Protein AF-B5CU77-F1 (afdb_monomer)

Organism: Phocaeicola plebeius (strain DSM 17135 / JCM 12973 / CCUG 54634 / M2) (NCBI:txid484018)

pLDDT: mean 82.51, std 17.65, range [32.28, 97.38]

Radius of gyration: 18.55 Å; Cα contacts (8 Å, |Δi|>4): 114; chains: 1; bounding box: 42×34×54 Å

InterPro domains:
  IPR009057 Homedomain-like superfamily [SSF46689] (115-164)
  IPR018060 AraC-like, DNA binding HTH domain [PF12833] (83-163)
  IPR018060 AraC-like, DNA binding HTH domain [PS01124] (57-164)
  IPR018060 AraC-like, DNA binding HTH domain [SM00342] (77-162)

Solvent-accessible surface area (backbone atoms only — not comparable to full-atom values): 9545 Å² total; per-residue (Å²): 117,67,65,59,55,55,51,49,46,54,45,42,54,51,54,50,52,54,49,51,55,46,53,54,48,52,55,56,49,61,58,46,70,77,58,63,96,71,88,80,88,78,91,74,97,60,60,78,66,56,49,54,50,53,51,44,51,54,44,47,52,56,35,52,49,54,36,58,77,69,45,50,56,55,48,83,85,65,46,77,63,53,54,16,55,70,54,72,42,54,71,67,58,36,52,53,41,42,23,68,74,48,85,66,34,50,72,70,53,56,35,50,54,53,24,52,56,50,34,56,54,44,52,70,78,40,73,84,58,54,69,66,54,44,34,53,77,23,50,43,98,37,64,70,55,41,48,50,53,42,23,71,75,59,76,42,43,63,70,59,47,56,62,68,79,109

Foldseek 3Di:
DVVVLVVLLVLLVVLVVVLVVVVVVVVVVVVVVVPDDDDDDDDDDDDPVVVVLVVLVVLVVQLVVVCLVVVVLQDPVDDLVNSCVSSVHDSVSSQVSCCVVVVRDGPVLVSVVSLLSQLSVCCQVPLPDDLQVSCNSSNHPHSVSSQVVNCVVRVDGPVSSSVSND

Sequence (166 aa):
MLVIKRKNRKMAELILELDDQRNNGLSRYAMREAAGNRKVCTEEVGTSADLVVSEKEGLFLKFDQKVKEQKLYLDYQLTRDDYARLMGVDRSRFASILKLSTSGGNLSVYLNDLRLEYSVGLFRNHPDWPISKVAAESALPSLSTFYRLFKDKYGISPNSFRKTLV

Secondary structure (DSSP, 8-state):
-HHHHHHHHHHHHHHHHHHHHHHHHHHHHHHHHTS------------HHHHHHHHHHHHHHHHHHHHHHTTGGG-SS--HHHHHHHHTS-HHHHHHHHHHHTTT--HHHHHHHHHHHHHHHHHHH-TTS-HHHHHHHTT-S-HHHHHHHHHHHHSS-HHHHHHHH-

Nearest PDB structures (foldseek):
  7r3w-assembly4_D  TM=7.757E-01  e=3.080E-04  Salmonella enterica subsp. enterica serovar Typhimurium
  7r3w-assembly3_C  TM=7.840E-01  e=3.580E-04  Salmonella enterica subsp. enterica serovar Typhimurium
  3mn2-assembly2_B  TM=8.597E-01  e=1.393E-02  Rhodopseudomonas palustris CGA009
  5sux-assembly1_A  TM=8.171E-01  e=1.790E-02  Vibrio cholerae
  6p7t-assembly1_A  TM=6.416E-01  e=1.140E-02  Vibrio cholerae

Structure (mmCIF, N/CA/C/O backbone):
data_AF-B5CU77-F1
#
_entry.id   AF-B5CU77-F1
#
loop_
_atom_site.group_PDB
_atom_site.id
_atom_site.type_symbol
_atom_site.label_atom_id
_atom_site.label_alt_id
_atom_site.label_comp_id
_atom_site.label_asym_id
_atom_site.label_entity_id
_atom_site.label_seq_id
_atom_site.pdbx_PDB_ins_code
_atom_site.Cartn_x
_atom_site.Cartn_y
_atom_site.Cartn_z
_atom_site.occupancy
_atom_site.B_iso_or_equiv
_atom_site.auth_seq_id
_atom_site.auth_comp_id
_atom_site.auth_asym_id
_atom_site.auth_atom_id
_atom_site.pdbx_PDB_model_num
ATOM 1 N N . MET A 1 1 ? 25.465 7.996 -15.950 1.00 56.28 1 MET A N 1
ATOM 2 C CA . MET A 1 1 ? 24.448 6.929 -15.747 1.00 56.28 1 MET A CA 1
ATOM 3 C C . MET A 1 1 ? 24.865 5.801 -14.784 1.00 56.28 1 MET A C 1
ATOM 5 O O . MET A 1 1 ? 23.983 5.242 -14.143 1.00 56.28 1 MET A O 1
ATOM 9 N N . LEU A 1 2 ? 26.156 5.454 -14.636 1.00 59.84 2 LEU A N 1
ATOM 10 C CA . LEU A 1 2 ? 26.610 4.341 -13.770 1.00 59.84 2 LEU A CA 1
ATOM 11 C C . LEU A 1 2 ? 26.325 4.537 -12.266 1.00 59.84 2 LEU A C 1
ATOM 13 O O . LEU A 1 2 ? 25.957 3.586 -11.582 1.00 59.84 2 LEU A O 1
ATOM 17 N N . VAL A 1 3 ? 26.423 5.771 -11.762 1.00 61.22 3 VAL A N 1
ATOM 18 C CA . VAL A 1 3 ? 26.203 6.094 -10.337 1.00 61.22 3 VAL A CA 1
ATOM 19 C C . VAL A 1 3 ? 24.757 5.828 -9.903 1.00 61.22 3 VAL A C 1
ATOM 21 O O . VAL A 1 3 ? 24.530 5.217 -8.862 1.00 61.22 3 VAL A O 1
ATOM 24 N N . ILE A 1 4 ? 23.778 6.213 -10.731 1.00 65.62 4 ILE A N 1
ATOM 25 C CA . ILE A 1 4 ? 22.350 5.985 -10.457 1.00 65.62 4 ILE A CA 1
ATOM 26 C C . ILE A 1 4 ? 22.044 4.485 -10.460 1.00 65.62 4 ILE A C 1
ATOM 28 O O . ILE A 1 4 ? 21.394 4.002 -9.543 1.00 65.62 4 ILE A O 1
ATOM 32 N N . LYS A 1 5 ? 22.569 3.721 -11.429 1.00 68.25 5 LYS A N 1
ATOM 33 C CA . LYS A 1 5 ? 22.399 2.257 -11.457 1.00 68.25 5 LYS A CA 1
ATOM 34 C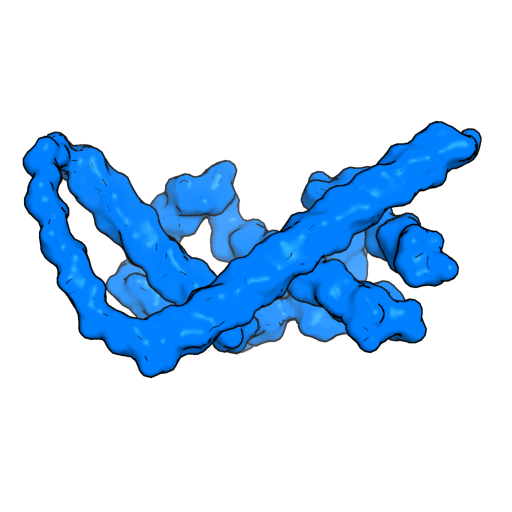 C . LYS A 1 5 ? 22.987 1.591 -10.207 1.00 68.25 5 LYS A C 1
ATOM 36 O O . LYS A 1 5 ? 22.325 0.758 -9.599 1.00 68.25 5 LYS A O 1
ATOM 41 N N . ARG A 1 6 ? 24.192 1.998 -9.786 1.00 68.75 6 ARG A N 1
ATOM 42 C CA . ARG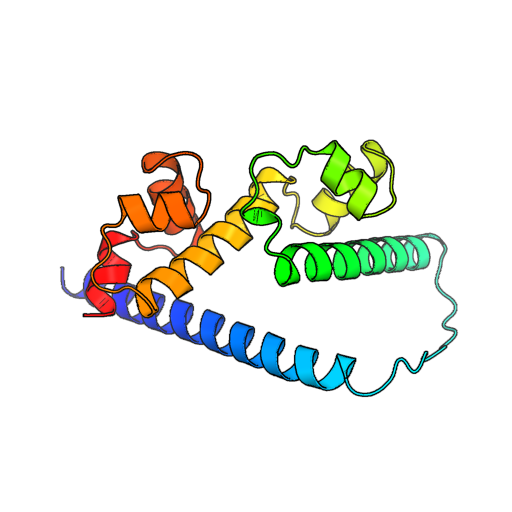 A 1 6 ? 24.849 1.478 -8.575 1.00 68.75 6 ARG A CA 1
ATOM 43 C C . ARG A 1 6 ? 24.061 1.808 -7.306 1.00 68.75 6 ARG A C 1
ATOM 45 O O . ARG A 1 6 ? 23.910 0.943 -6.450 1.00 68.75 6 ARG A O 1
ATOM 52 N N . LYS A 1 7 ? 23.541 3.036 -7.196 1.00 72.19 7 LYS A N 1
ATOM 53 C CA . LYS A 1 7 ? 22.676 3.453 -6.083 1.00 72.19 7 LYS A CA 1
ATOM 54 C C . LYS A 1 7 ? 21.367 2.663 -6.076 1.00 72.19 7 LYS A C 1
ATOM 56 O O . LYS A 1 7 ? 20.987 2.149 -5.033 1.00 72.19 7 LYS A O 1
ATOM 61 N N . ASN A 1 8 ? 20.721 2.512 -7.232 1.00 81.94 8 ASN A N 1
ATOM 62 C CA . ASN A 1 8 ? 19.467 1.772 -7.346 1.00 81.94 8 ASN A CA 1
ATOM 63 C C . ASN A 1 8 ? 19.631 0.301 -6.958 1.00 81.94 8 ASN A C 1
ATOM 65 O O . ASN A 1 8 ? 18.763 -0.230 -6.278 1.00 81.94 8 ASN A O 1
ATOM 69 N N . ARG A 1 9 ? 20.757 -0.326 -7.326 1.00 79.88 9 ARG A N 1
ATOM 70 C CA . ARG A 1 9 ? 21.066 -1.701 -6.921 1.00 79.88 9 ARG A CA 1
ATOM 71 C C . ARG A 1 9 ? 21.153 -1.839 -5.399 1.00 79.88 9 ARG A C 1
ATOM 73 O O . ARG A 1 9 ? 20.473 -2.684 -4.841 1.00 79.88 9 ARG A O 1
ATOM 80 N N . LYS A 1 10 ? 21.895 -0.949 -4.729 1.00 78.69 10 LYS A N 1
ATOM 81 C CA . LYS A 1 10 ? 21.988 -0.941 -3.258 1.00 78.69 10 LYS A CA 1
ATOM 82 C C . LYS A 1 10 ? 20.635 -0.730 -2.575 1.00 78.69 10 LYS A C 1
ATOM 84 O O . LYS A 1 10 ? 20.354 -1.365 -1.569 1.00 78.69 10 LYS A O 1
ATOM 89 N N . MET A 1 11 ? 19.805 0.169 -3.107 1.00 82.62 11 MET A N 1
ATOM 90 C CA . MET A 1 11 ? 18.463 0.388 -2.558 1.00 82.62 11 MET A CA 1
ATOM 91 C C . MET A 1 11 ? 17.589 -0.854 -2.721 1.00 82.62 11 MET A C 1
ATOM 93 O O . MET A 1 11 ? 16.893 -1.219 -1.786 1.00 82.62 11 MET A O 1
ATOM 97 N N . ALA A 1 12 ? 17.651 -1.524 -3.873 1.00 82.88 12 ALA A N 1
ATOM 98 C CA . ALA A 1 12 ? 16.928 -2.770 -4.084 1.00 82.88 12 ALA A CA 1
ATOM 99 C C . ALA A 1 12 ? 17.398 -3.882 -3.136 1.00 82.88 12 ALA A C 1
ATOM 101 O O . ALA A 1 12 ? 16.558 -4.518 -2.515 1.00 82.88 12 ALA A O 1
ATOM 102 N N . GLU A 1 13 ? 18.712 -4.058 -2.968 1.00 82.94 13 GLU A N 1
ATOM 103 C CA . GLU A 1 13 ? 19.296 -4.997 -1.996 1.00 82.94 13 GLU A CA 1
ATOM 104 C C . GLU A 1 13 ? 18.736 -4.744 -0.581 1.00 82.94 13 GLU A C 1
ATOM 106 O O . GLU A 1 13 ? 18.257 -5.672 0.063 1.00 82.94 13 GLU A O 1
ATOM 111 N N . LEU A 1 14 ? 18.692 -3.482 -0.135 1.00 81.00 14 LEU A N 1
ATOM 112 C CA . LEU A 1 14 ? 18.132 -3.118 1.172 1.00 81.00 14 LEU A CA 1
ATOM 113 C C . LEU A 1 14 ? 16.626 -3.408 1.283 1.00 81.00 14 LEU A C 1
ATOM 115 O O . LEU A 1 14 ? 16.166 -3.865 2.324 1.00 81.00 14 LEU A O 1
ATOM 119 N N . ILE A 1 15 ? 15.850 -3.147 0.229 1.00 83.75 15 ILE A N 1
ATOM 120 C CA . ILE A 1 15 ? 14.408 -3.443 0.210 1.00 83.75 15 ILE A CA 1
ATOM 121 C C . ILE A 1 15 ? 14.162 -4.945 0.377 1.00 83.75 15 ILE A C 1
ATOM 123 O O . ILE A 1 15 ? 13.262 -5.332 1.118 1.00 83.75 15 ILE A O 1
ATOM 127 N N . LEU A 1 16 ? 14.954 -5.777 -0.303 1.00 85.88 16 LEU A N 1
ATOM 128 C CA . LEU A 1 16 ? 14.832 -7.232 -0.222 1.00 85.88 16 LEU A CA 1
ATOM 129 C C . LEU A 1 16 ? 15.224 -7.757 1.156 1.00 85.88 16 LEU A C 1
ATOM 131 O O . LEU A 1 16 ? 14.487 -8.554 1.722 1.00 85.88 16 LEU A O 1
ATOM 135 N N . GLU A 1 17 ? 16.322 -7.251 1.718 1.00 85.00 17 GLU A N 1
ATOM 136 C CA . GLU A 1 17 ? 16.758 -7.599 3.072 1.00 85.00 17 GLU A CA 1
ATOM 137 C C . GLU A 1 17 ? 15.671 -7.277 4.112 1.00 85.00 17 GLU A C 1
ATOM 139 O O . GLU A 1 17 ? 15.352 -8.103 4.965 1.00 85.00 17 GLU A O 1
ATOM 144 N N . LEU A 1 18 ? 15.041 -6.101 4.012 1.00 78.38 18 LEU A N 1
ATOM 145 C CA . LEU A 1 18 ? 13.947 -5.714 4.906 1.00 78.38 18 LEU A CA 1
ATOM 146 C C . LEU A 1 18 ? 12.710 -6.615 4.751 1.00 78.38 18 LEU A C 1
ATOM 148 O O . LEU A 1 18 ? 12.059 -6.933 5.749 1.00 78.38 18 LEU A O 1
ATOM 152 N N . ASP A 1 19 ? 12.376 -7.035 3.527 1.00 81.25 19 ASP A N 1
ATOM 153 C CA . ASP A 1 19 ? 11.255 -7.955 3.299 1.00 81.25 19 ASP A CA 1
ATOM 154 C C . ASP A 1 19 ? 11.549 -9.366 3.834 1.00 81.25 19 ASP A C 1
ATOM 156 O O . ASP A 1 19 ? 10.698 -9.956 4.504 1.00 81.25 19 ASP A O 1
ATOM 160 N N . ASP A 1 20 ? 12.764 -9.881 3.630 1.00 81.19 20 ASP A N 1
ATOM 161 C CA . ASP A 1 20 ? 13.183 -11.196 4.127 1.00 81.19 20 ASP A CA 1
ATOM 162 C C . ASP A 1 20 ? 13.201 -11.226 5.671 1.00 81.19 20 ASP A C 1
ATOM 164 O O . ASP A 1 20 ? 12.661 -12.152 6.288 1.00 81.19 20 ASP A O 1
ATOM 168 N N . GLN A 1 21 ? 13.706 -10.173 6.328 1.00 79.69 21 GLN A N 1
ATOM 169 C CA . GLN A 1 21 ? 13.648 -10.031 7.792 1.00 79.69 21 GLN A CA 1
ATOM 170 C C . GLN A 1 21 ? 12.209 -10.069 8.325 1.00 79.69 21 GLN A C 1
ATOM 172 O O . GLN A 1 21 ? 11.928 -10.709 9.347 1.00 79.69 21 GLN A O 1
ATOM 177 N N . ARG A 1 22 ? 11.281 -9.414 7.624 1.00 72.94 22 ARG A N 1
ATOM 178 C CA . ARG A 1 22 ? 9.860 -9.373 7.984 1.00 72.94 22 ARG A CA 1
ATOM 179 C C . ARG A 1 22 ? 9.185 -10.730 7.798 1.00 72.94 22 ARG A C 1
ATOM 181 O O . ARG A 1 22 ? 8.495 -11.186 8.712 1.00 72.94 22 ARG A O 1
ATOM 188 N N . ASN A 1 23 ? 9.411 -11.392 6.666 1.00 72.25 23 ASN A N 1
ATOM 189 C CA . ASN A 1 23 ? 8.860 -12.720 6.383 1.00 72.25 23 ASN A CA 1
ATOM 190 C C . ASN A 1 23 ? 9.370 -13.761 7.393 1.00 72.25 23 ASN A C 1
ATOM 192 O O . ASN A 1 23 ? 8.590 -14.562 7.915 1.00 72.25 23 ASN A O 1
ATOM 196 N N . ASN A 1 24 ? 10.648 -13.683 7.774 1.00 69.94 24 ASN A N 1
ATOM 197 C CA . ASN A 1 24 ? 11.216 -14.525 8.827 1.00 69.94 24 ASN A CA 1
ATOM 198 C C . ASN A 1 24 ? 10.632 -14.202 10.213 1.00 69.94 24 ASN A C 1
ATOM 200 O O . ASN A 1 24 ? 10.422 -15.102 11.027 1.00 69.94 24 ASN A O 1
ATOM 204 N N . GLY A 1 25 ? 10.345 -12.929 10.502 1.00 61.84 25 GLY A N 1
ATOM 205 C CA . GLY A 1 25 ? 9.629 -12.508 11.709 1.00 61.84 25 GLY A CA 1
ATOM 206 C C . GLY A 1 25 ? 8.232 -13.126 11.800 1.00 61.84 25 GLY A C 1
ATOM 207 O O . GLY A 1 25 ? 7.919 -13.762 12.805 1.00 61.84 25 GLY A O 1
ATOM 208 N N . LEU A 1 26 ? 7.436 -13.015 10.734 1.00 57.38 26 LEU A N 1
ATOM 209 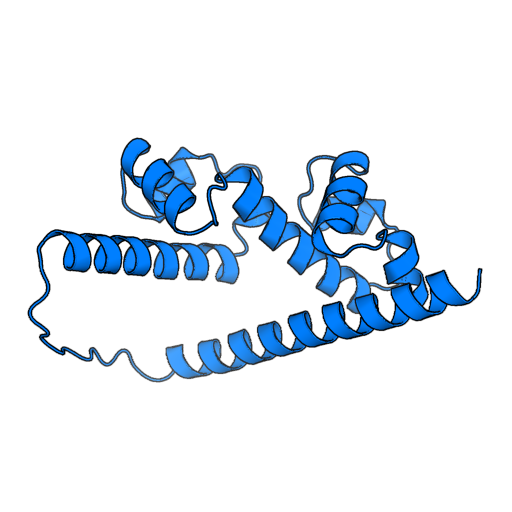C CA . LEU A 1 26 ? 6.092 -13.598 10.645 1.00 57.38 26 LEU A CA 1
ATOM 210 C C . LEU A 1 26 ? 6.108 -15.124 10.850 1.00 57.38 26 LEU A C 1
ATOM 212 O O . LEU A 1 26 ? 5.283 -15.644 11.597 1.00 57.38 26 LEU A O 1
ATOM 216 N N . SER A 1 27 ? 7.085 -15.834 10.272 1.00 56.22 27 SER A N 1
ATOM 217 C CA . SER A 1 27 ? 7.249 -17.290 10.444 1.00 56.22 27 SER A CA 1
ATOM 218 C C . SER A 1 27 ? 7.533 -17.693 11.903 1.00 56.22 27 SER A C 1
ATOM 220 O O . SER A 1 27 ? 6.929 -18.627 12.434 1.00 56.22 27 SER A O 1
ATOM 222 N N . ARG A 1 28 ? 8.388 -16.938 12.610 1.00 43.09 28 ARG A N 1
ATOM 223 C CA . ARG A 1 28 ? 8.673 -17.174 14.040 1.00 43.09 28 ARG A CA 1
ATOM 224 C C . ARG A 1 28 ? 7.479 -16.866 14.948 1.00 43.09 28 ARG A C 1
ATOM 226 O O . ARG A 1 28 ? 7.314 -17.531 15.968 1.00 43.09 28 ARG A O 1
ATOM 233 N N . TYR A 1 29 ? 6.656 -15.881 14.592 1.00 47.50 29 TYR A N 1
ATOM 234 C CA . TYR A 1 29 ? 5.428 -15.560 15.325 1.00 47.50 29 TYR A CA 1
ATOM 235 C C . TYR A 1 29 ? 4.332 -16.613 15.116 1.00 47.50 29 TYR A C 1
ATOM 237 O O . TYR A 1 29 ? 3.746 -17.059 16.101 1.00 47.50 29 TYR A O 1
ATOM 245 N N . ALA A 1 30 ? 4.128 -17.091 13.883 1.00 45.03 30 ALA A N 1
ATOM 246 C CA . ALA A 1 30 ? 3.179 -18.169 13.583 1.00 45.03 30 ALA A CA 1
ATOM 247 C C . ALA A 1 30 ? 3.470 -19.453 14.392 1.00 45.03 30 ALA A C 1
ATOM 249 O O . ALA A 1 30 ? 2.550 -20.123 14.855 1.00 45.03 30 ALA A O 1
ATOM 250 N N . MET A 1 31 ? 4.750 -19.758 14.637 1.00 44.28 31 MET A N 1
ATOM 251 C CA . MET A 1 31 ? 5.172 -20.879 15.490 1.00 44.28 31 MET A CA 1
ATOM 252 C C . MET A 1 31 ? 4.928 -20.639 16.993 1.00 44.28 31 MET A C 1
ATOM 254 O O . MET A 1 31 ? 4.720 -21.594 17.738 1.00 44.28 31 MET A O 1
ATOM 258 N N . ARG A 1 32 ? 4.947 -19.382 17.463 1.00 46.75 32 ARG A N 1
ATOM 259 C CA . ARG A 1 32 ? 4.759 -19.036 18.885 1.00 46.75 32 ARG A CA 1
ATOM 260 C C . ARG A 1 32 ? 3.286 -19.026 19.303 1.00 46.75 32 ARG A C 1
ATOM 262 O O . ARG A 1 32 ? 2.990 -19.400 20.431 1.00 46.75 32 ARG A O 1
ATOM 269 N N . GLU A 1 33 ? 2.377 -18.677 18.396 1.00 44.91 33 GLU A N 1
ATOM 270 C CA . GLU A 1 33 ? 0.919 -18.763 18.601 1.00 44.91 33 GLU A CA 1
ATOM 271 C C . GLU A 1 33 ? 0.435 -20.214 18.783 1.00 44.91 33 GLU A C 1
ATOM 273 O O . GLU A 1 33 ? -0.440 -20.480 19.606 1.00 44.91 33 GLU A O 1
ATOM 278 N N . ALA A 1 34 ? 1.064 -21.184 18.105 1.00 47.41 34 ALA A N 1
ATOM 279 C CA . ALA A 1 34 ? 0.790 -22.608 18.329 1.00 47.41 34 ALA A CA 1
ATOM 280 C C . ALA A 1 34 ? 1.220 -23.089 19.733 1.00 47.41 34 ALA A C 1
ATOM 282 O O . ALA A 1 34 ? 0.732 -24.106 20.226 1.00 47.41 34 ALA A O 1
ATOM 283 N N . ALA A 1 35 ? 2.112 -22.348 20.395 1.00 43.03 35 ALA A N 1
ATOM 284 C CA . ALA A 1 35 ? 2.708 -22.684 21.679 1.00 43.03 35 ALA A CA 1
ATOM 285 C C . ALA A 1 35 ? 2.267 -21.714 22.789 1.00 43.03 35 ALA A C 1
ATOM 287 O O . ALA A 1 35 ? 3.085 -21.068 23.432 1.00 43.03 35 ALA A O 1
ATOM 288 N N . GLY A 1 36 ? 0.964 -21.661 23.063 1.00 39.78 36 GLY A N 1
ATOM 289 C CA . GLY A 1 36 ? 0.463 -21.329 24.397 1.00 39.78 36 GLY A CA 1
ATOM 290 C C . GLY A 1 36 ? 0.533 -19.855 24.809 1.00 39.78 36 GLY A C 1
ATOM 291 O O . GLY A 1 36 ? 1.554 -19.333 25.254 1.00 39.78 36 GLY A O 1
ATOM 292 N N . ASN A 1 37 ? -0.647 -19.242 24.822 1.00 50.06 37 ASN A N 1
ATOM 293 C CA . ASN A 1 37 ? -0.979 -18.046 25.583 1.00 50.06 37 ASN A CA 1
ATOM 294 C C . ASN A 1 37 ? -0.521 -18.185 27.051 1.00 50.06 37 ASN A C 1
ATOM 296 O O . ASN A 1 37 ? -1.175 -18.848 27.859 1.00 50.06 37 ASN A O 1
ATOM 300 N N . ARG A 1 38 ? 0.600 -17.558 27.420 1.00 39.62 38 ARG A N 1
ATOM 301 C CA . ARG A 1 38 ? 1.009 -17.401 28.820 1.00 39.62 38 ARG A CA 1
ATOM 302 C C . ARG A 1 38 ? 1.196 -15.914 29.103 1.00 39.62 38 ARG A C 1
ATOM 304 O O . ARG A 1 38 ? 2.198 -15.318 28.719 1.00 39.62 38 ARG A O 1
ATOM 311 N N . LYS A 1 39 ? 0.178 -15.329 29.748 1.00 47.41 39 LYS A N 1
ATOM 312 C CA . LYS A 1 39 ? 0.210 -13.990 30.352 1.00 47.41 39 LYS A CA 1
ATOM 313 C C . LYS A 1 39 ? 1.495 -13.833 31.165 1.00 47.41 39 LYS A C 1
ATOM 315 O O . LYS A 1 39 ? 1.757 -14.650 32.044 1.00 47.41 39 LYS A O 1
ATOM 320 N N . VAL A 1 40 ? 2.233 -12.760 30.913 1.00 32.38 40 VAL A N 1
ATOM 321 C CA . VAL A 1 40 ? 3.187 -12.214 31.878 1.00 32.38 40 VAL A CA 1
ATOM 322 C C . VAL A 1 40 ? 2.544 -10.954 32.439 1.00 32.38 40 VAL A C 1
ATOM 324 O O . VAL A 1 40 ? 2.280 -10.005 31.705 1.00 32.38 40 VAL A O 1
ATOM 327 N N . CYS A 1 41 ? 2.215 -11.010 33.727 1.00 41.28 41 CYS A N 1
ATOM 328 C CA . CYS A 1 41 ? 1.966 -9.834 34.542 1.00 41.28 41 CYS A CA 1
ATOM 329 C C . CYS A 1 41 ? 3.328 -9.297 34.976 1.00 41.28 41 CYS A C 1
ATOM 331 O O . CYS A 1 41 ? 4.109 -10.064 35.540 1.00 41.28 41 CYS A O 1
ATOM 333 N N . THR A 1 42 ? 3.567 -8.004 34.794 1.00 32.28 42 THR A N 1
ATOM 334 C CA . THR A 1 42 ? 4.521 -7.297 35.646 1.00 32.28 42 THR A CA 1
ATOM 335 C C . THR A 1 42 ? 3.996 -5.896 35.897 1.00 32.28 42 THR A C 1
ATOM 337 O O . THR A 1 42 ? 3.671 -5.157 34.968 1.00 32.28 42 THR A O 1
ATOM 340 N N . GLU A 1 43 ? 3.829 -5.611 37.180 1.00 42.41 43 GLU A N 1
ATOM 341 C CA . GLU A 1 43 ? 3.506 -4.313 37.742 1.00 42.41 43 GLU A CA 1
ATOM 342 C C . GLU A 1 43 ? 4.725 -3.402 37.600 1.00 42.41 43 GLU A C 1
ATOM 344 O O . GLU A 1 43 ? 5.811 -3.776 38.026 1.00 42.41 43 GLU A O 1
ATOM 349 N N . GLU A 1 44 ? 4.544 -2.210 37.038 1.00 39.81 44 GLU A N 1
ATOM 350 C CA . GLU A 1 44 ? 5.504 -1.111 37.143 1.00 39.81 44 GLU A CA 1
ATOM 351 C C . GLU A 1 44 ? 4.687 0.184 37.272 1.00 39.81 44 GLU A C 1
ATOM 353 O O . GLU A 1 44 ? 3.848 0.512 36.427 1.00 39.81 44 GLU A O 1
ATOM 358 N N . VAL A 1 45 ? 4.877 0.885 38.388 1.00 50.06 45 VAL A N 1
ATOM 359 C CA . VAL A 1 45 ? 4.173 2.117 38.760 1.00 50.06 45 VAL A CA 1
ATOM 360 C C . VAL A 1 45 ? 4.619 3.250 37.829 1.00 50.06 45 VAL A C 1
ATOM 362 O O . VAL A 1 45 ? 5.727 3.762 37.957 1.00 50.06 45 VAL A O 1
ATOM 365 N N . GLY A 1 46 ? 3.754 3.640 36.888 1.00 43.75 46 GLY A N 1
ATOM 366 C CA . GLY A 1 46 ? 3.967 4.757 35.961 1.00 43.75 46 GLY A CA 1
ATOM 367 C C . GLY A 1 46 ? 2.979 5.903 36.193 1.00 43.75 46 GLY A C 1
ATOM 368 O O . GLY A 1 46 ? 1.825 5.682 36.559 1.00 43.75 46 GLY A O 1
ATOM 369 N N . THR A 1 47 ? 3.422 7.142 35.968 1.00 55.47 47 THR A N 1
ATOM 370 C CA . THR A 1 47 ? 2.572 8.349 35.967 1.00 55.47 47 THR A CA 1
ATOM 371 C C . THR A 1 47 ? 1.380 8.170 35.012 1.00 55.47 47 THR A C 1
ATOM 373 O O . THR A 1 47 ? 1.495 7.491 33.993 1.00 55.47 47 THR A O 1
ATOM 376 N N . SER A 1 48 ? 0.232 8.803 35.291 1.00 59.84 48 SER A N 1
ATOM 377 C CA . SER A 1 48 ? -1.011 8.637 34.506 1.00 59.84 48 SER A CA 1
ATOM 378 C C . SER A 1 48 ? -0.861 8.894 32.998 1.00 59.84 48 SER A C 1
ATOM 380 O O . SER A 1 48 ? -1.628 8.348 32.213 1.00 59.84 48 SER A O 1
ATOM 382 N N . ALA A 1 49 ? 0.127 9.686 32.571 1.00 58.69 49 ALA A N 1
ATOM 383 C CA . ALA A 1 49 ? 0.443 9.900 31.160 1.00 58.69 49 ALA A CA 1
ATOM 384 C C . ALA A 1 49 ? 1.191 8.713 30.519 1.00 58.69 49 ALA A C 1
ATOM 386 O O . ALA A 1 49 ? 0.852 8.331 29.399 1.00 58.69 49 ALA A O 1
ATOM 387 N N . ASP A 1 50 ? 2.141 8.095 31.227 1.00 60.19 50 ASP A N 1
ATOM 388 C CA . ASP A 1 50 ? 2.947 6.972 30.719 1.00 60.19 50 ASP A CA 1
ATOM 389 C C . ASP A 1 50 ? 2.117 5.692 30.583 1.00 60.19 50 ASP A C 1
ATOM 391 O O . ASP A 1 50 ? 2.213 4.982 29.581 1.00 60.19 50 ASP A O 1
ATOM 395 N N . LEU A 1 51 ? 1.218 5.439 31.541 1.00 63.75 51 LEU A N 1
ATOM 396 C CA . LEU A 1 51 ? 0.277 4.316 31.467 1.00 63.75 51 LEU A CA 1
ATOM 397 C C . LEU A 1 51 ? -0.649 4.439 30.246 1.00 63.75 51 LEU A C 1
ATOM 399 O O . LEU A 1 51 ? -0.875 3.468 29.526 1.00 63.75 51 LEU A O 1
ATOM 403 N N . VAL A 1 52 ? -1.135 5.650 29.957 1.00 63.69 52 VAL A N 1
ATOM 404 C CA . VAL A 1 52 ? -2.048 5.904 28.830 1.00 63.69 52 VAL A CA 1
ATOM 405 C C . VAL A 1 52 ? -1.335 5.808 27.476 1.00 63.69 52 VAL A C 1
ATOM 407 O O . VAL A 1 52 ? -1.963 5.429 26.483 1.00 63.69 52 VAL A O 1
ATOM 410 N N . VAL A 1 53 ? -0.042 6.142 27.400 1.00 69.12 53 VAL A N 1
ATOM 411 C CA . VAL A 1 53 ? 0.771 5.922 26.190 1.00 69.12 53 VAL A CA 1
ATOM 412 C C . VAL A 1 53 ? 0.965 4.423 25.954 1.00 69.12 53 VAL A C 1
ATOM 414 O O . VAL A 1 53 ? 0.639 3.944 24.867 1.00 69.12 53 VAL A O 1
ATOM 417 N N . SER A 1 54 ? 1.353 3.679 26.993 1.00 79.12 54 SER A N 1
ATOM 418 C CA . SER A 1 54 ? 1.534 2.221 26.945 1.00 79.12 54 SER A CA 1
ATOM 419 C C . SER A 1 54 ? 0.263 1.477 26.500 1.00 79.12 54 SER A C 1
ATOM 421 O O . SER A 1 54 ? 0.306 0.590 25.643 1.00 79.12 54 SER A O 1
ATOM 423 N N . GLU A 1 55 ? -0.916 1.896 26.974 1.00 87.19 55 GLU A N 1
ATOM 424 C CA . GLU A 1 55 ? -2.193 1.321 26.529 1.00 87.19 55 GLU A CA 1
ATOM 425 C C . GLU A 1 55 ? -2.480 1.553 25.038 1.00 87.19 55 GLU A C 1
ATOM 427 O O . GLU A 1 55 ? -2.940 0.647 24.336 1.00 87.19 55 GLU A O 1
ATOM 432 N N . LYS A 1 56 ? -2.244 2.774 24.539 1.00 86.25 56 LYS A N 1
ATOM 433 C CA . LYS A 1 56 ? -2.481 3.123 23.128 1.00 86.25 56 LYS A CA 1
ATOM 434 C C . LYS A 1 56 ? -1.546 2.350 22.205 1.00 86.25 56 LYS A C 1
ATOM 436 O O . LYS A 1 56 ? -1.992 1.869 21.164 1.00 86.25 56 LYS A O 1
ATOM 441 N N . GLU A 1 57 ? -0.287 2.199 22.603 1.00 86.62 57 GLU A N 1
ATOM 442 C CA . GLU A 1 57 ? 0.699 1.387 21.891 1.00 86.62 57 GLU A CA 1
ATOM 443 C C . GLU A 1 57 ? 0.288 -0.088 21.859 1.00 86.62 57 GLU A C 1
ATOM 445 O O . GLU A 1 57 ? 0.282 -0.702 20.791 1.00 86.62 57 GLU A O 1
ATOM 450 N N . GLY A 1 58 ? -0.161 -0.640 22.992 1.00 89.31 58 GLY A N 1
ATOM 451 C CA . GLY A 1 58 ? -0.655 -2.015 23.068 1.00 89.31 58 GLY A CA 1
ATOM 452 C C . GLY A 1 58 ? -1.894 -2.273 22.200 1.00 89.31 58 GLY A C 1
ATOM 453 O O . GLY A 1 58 ? -2.010 -3.336 21.582 1.00 89.31 58 GLY A O 1
ATOM 454 N N . LEU A 1 59 ? -2.814 -1.305 22.112 1.00 92.44 59 LEU A N 1
ATOM 455 C CA . LEU A 1 59 ? -3.971 -1.374 21.210 1.00 92.44 59 LEU A CA 1
ATOM 456 C C . LEU A 1 59 ? -3.546 -1.347 19.741 1.00 92.44 59 LEU A C 1
ATOM 458 O O . LEU A 1 59 ? -4.026 -2.165 18.953 1.00 92.44 59 LEU A O 1
ATOM 462 N N . PHE A 1 60 ? -2.640 -0.437 19.374 1.00 93.06 60 PHE A N 1
ATOM 463 C CA . PHE A 1 60 ? -2.143 -0.352 18.006 1.00 93.06 60 PHE A CA 1
ATOM 464 C C . PHE A 1 60 ? -1.400 -1.621 17.594 1.00 93.06 60 PHE A C 1
ATOM 466 O O . PHE A 1 60 ? -1.629 -2.106 16.494 1.00 93.06 60 PHE A O 1
ATOM 473 N N . LEU A 1 61 ? -0.575 -2.198 18.471 1.00 91.31 61 LEU A N 1
ATOM 474 C CA . LEU A 1 61 ? 0.187 -3.408 18.164 1.00 91.31 61 LEU A CA 1
ATOM 475 C C . LEU A 1 61 ? -0.731 -4.592 17.822 1.00 91.31 61 LEU A C 1
ATOM 477 O O . LEU A 1 61 ? -0.538 -5.253 16.804 1.00 91.31 61 LEU A O 1
ATOM 481 N N . LYS A 1 62 ? -1.778 -4.820 18.627 1.00 91.88 62 LYS A N 1
ATOM 482 C CA . LYS A 1 62 ? -2.778 -5.872 18.366 1.00 91.88 62 LYS A CA 1
ATOM 483 C C . LYS A 1 62 ? -3.564 -5.610 17.082 1.00 91.88 62 LYS A C 1
ATOM 485 O O . LYS A 1 62 ? -3.839 -6.534 16.318 1.00 91.88 62 LYS A O 1
ATOM 490 N N . PHE A 1 63 ? -3.937 -4.353 16.850 1.00 94.44 63 PHE A N 1
ATOM 491 C CA . PHE A 1 63 ? -4.607 -3.936 15.622 1.00 94.44 63 PHE A CA 1
ATOM 492 C C . PHE A 1 63 ? -3.728 -4.184 14.389 1.00 94.44 63 PHE A C 1
ATOM 494 O O . PHE A 1 63 ? -4.183 -4.809 13.433 1.00 94.44 63 PHE A O 1
ATOM 501 N N . ASP A 1 64 ? -2.472 -3.738 14.428 1.00 93.75 64 ASP A N 1
ATOM 502 C CA . ASP A 1 64 ? -1.509 -3.859 13.337 1.00 93.75 64 ASP A CA 1
ATOM 503 C C . ASP A 1 64 ? -1.238 -5.322 12.991 1.00 93.75 64 ASP A C 1
ATOM 505 O O . ASP A 1 64 ? -1.279 -5.702 11.819 1.00 93.75 64 ASP A O 1
ATOM 509 N N . GLN A 1 65 ? -1.063 -6.160 14.015 1.00 90.81 65 GLN A N 1
ATOM 510 C CA . GLN A 1 65 ? -0.934 -7.603 13.852 1.00 90.81 65 GLN A CA 1
ATOM 511 C C . GLN A 1 65 ? -2.137 -8.185 13.097 1.00 90.81 65 GLN A C 1
ATOM 513 O O . GLN A 1 65 ? -1.965 -8.820 12.056 1.00 90.81 65 GLN A O 1
ATOM 518 N N . LYS A 1 66 ? -3.360 -7.899 13.557 1.00 93.38 66 LYS A N 1
ATOM 519 C CA . LYS A 1 66 ? -4.584 -8.426 12.940 1.00 93.38 66 LYS A CA 1
ATOM 520 C C . LYS A 1 66 ? -4.758 -7.961 11.491 1.00 93.38 66 LYS A C 1
ATOM 522 O O . LYS A 1 66 ? -5.128 -8.757 10.629 1.00 93.38 66 LYS A O 1
ATOM 527 N N . VAL A 1 67 ? -4.470 -6.687 11.208 1.00 94.31 67 VAL A N 1
ATOM 528 C CA . VAL A 1 67 ? -4.522 -6.129 9.846 1.00 94.31 67 VAL A CA 1
ATOM 529 C C . VAL A 1 67 ? -3.521 -6.824 8.924 1.00 94.31 67 VAL A C 1
ATOM 531 O O . VAL A 1 67 ? -3.858 -7.115 7.773 1.00 94.31 67 VAL A O 1
ATOM 534 N N . LYS A 1 68 ? -2.309 -7.108 9.411 1.00 92.56 68 LYS A N 1
ATOM 535 C CA . LYS A 1 68 ? -1.254 -7.766 8.632 1.00 92.56 68 LYS A CA 1
ATOM 536 C C . LYS A 1 68 ? -1.556 -9.236 8.359 1.00 92.56 68 LYS A C 1
ATOM 538 O O . LYS A 1 68 ? -1.469 -9.651 7.205 1.00 92.56 68 LYS A O 1
ATOM 543 N N . GLU A 1 69 ? -1.933 -9.999 9.382 1.00 88.94 69 GLU A N 1
ATOM 544 C CA . GLU A 1 69 ? -2.198 -11.442 9.283 1.00 88.94 69 GLU A CA 1
ATOM 545 C C . GLU A 1 69 ? -3.345 -11.750 8.323 1.00 88.94 69 GLU A C 1
ATOM 547 O O . GLU A 1 69 ? -3.219 -12.588 7.433 1.00 88.94 69 GLU A O 1
ATOM 552 N N . GLN A 1 70 ? -4.448 -11.015 8.459 1.00 91.69 70 GLN A N 1
ATOM 553 C CA . GLN A 1 70 ? -5.631 -11.201 7.621 1.00 91.69 70 GLN A CA 1
ATOM 554 C C . GLN A 1 70 ? -5.541 -10.421 6.301 1.00 91.69 70 GLN A C 1
ATOM 556 O O . GLN A 1 70 ? -6.489 -10.412 5.522 1.00 91.69 70 GLN A O 1
ATOM 561 N N . LYS A 1 71 ? -4.410 -9.745 6.050 1.00 94.69 71 LYS A N 1
ATOM 562 C CA . LYS A 1 71 ? -4.175 -8.868 4.895 1.00 94.69 71 LYS A CA 1
ATOM 563 C C . LYS A 1 71 ? -5.320 -7.881 4.640 1.00 94.69 71 LYS A C 1
ATOM 565 O O . LYS A 1 71 ? -5.633 -7.565 3.495 1.00 94.69 71 LYS A O 1
ATOM 570 N N . LEU A 1 72 ? -5.912 -7.336 5.704 1.00 96.12 72 LEU A N 1
ATOM 571 C CA . LEU A 1 72 ? -7.068 -6.431 5.618 1.00 96.12 72 LEU A CA 1
ATOM 572 C C . LEU A 1 72 ? -6.743 -5.127 4.887 1.00 96.12 72 LEU A C 1
ATOM 574 O O . LEU A 1 72 ? -7.642 -4.410 4.473 1.00 96.12 72 LEU A O 1
ATOM 578 N N . TYR A 1 73 ? -5.462 -4.803 4.714 1.00 95.88 73 TYR A N 1
ATOM 579 C CA . TYR A 1 73 ? -5.031 -3.687 3.879 1.00 95.88 73 TYR A CA 1
ATOM 580 C C . TYR A 1 73 ? -5.303 -3.909 2.385 1.00 95.88 73 TYR A C 1
ATOM 582 O O . TYR A 1 73 ? -5.296 -2.937 1.636 1.00 95.88 73 TYR A O 1
ATOM 590 N N . LEU A 1 74 ? -5.570 -5.135 1.931 1.00 96.25 74 LEU A N 1
ATOM 591 C CA . LEU A 1 74 ? -5.941 -5.422 0.541 1.00 96.25 74 LEU A CA 1
ATOM 592 C C . LEU A 1 74 ? -7.447 -5.275 0.272 1.00 96.25 74 LEU A C 1
ATOM 594 O O . LEU A 1 74 ? -7.850 -5.211 -0.887 1.00 96.25 74 LEU A O 1
ATOM 598 N N . ASP A 1 75 ? -8.270 -5.186 1.318 1.00 93.38 75 ASP A N 1
ATOM 599 C CA . ASP A 1 75 ? -9.720 -5.068 1.186 1.00 93.38 75 ASP A CA 1
ATOM 600 C C . ASP A 1 75 ? -10.151 -3.596 1.083 1.00 93.38 75 ASP A C 1
ATOM 602 O O . ASP A 1 75 ? -9.917 -2.787 1.981 1.00 93.38 75 ASP A O 1
ATOM 606 N N . TYR A 1 76 ? -10.788 -3.240 -0.032 1.00 85.94 76 TYR A N 1
ATOM 607 C CA . TYR A 1 76 ? -11.305 -1.893 -0.283 1.00 85.94 76 TYR A CA 1
ATOM 608 C C . TYR A 1 76 ? -12.703 -1.647 0.287 1.00 85.94 76 TYR A C 1
ATOM 610 O O . TYR A 1 76 ? -13.143 -0.498 0.310 1.00 85.94 76 TYR A O 1
ATOM 618 N N . GLN A 1 77 ? -13.408 -2.695 0.715 1.00 89.69 77 GLN A N 1
ATOM 619 C CA . GLN A 1 77 ? -14.738 -2.567 1.312 1.00 89.69 77 GLN A CA 1
ATOM 620 C C . GLN A 1 77 ? -14.659 -2.105 2.770 1.00 89.69 77 GLN A C 1
ATOM 622 O O . GLN A 1 77 ? -15.630 -1.563 3.297 1.00 89.69 77 GLN A O 1
ATOM 627 N N . LEU A 1 78 ? -13.499 -2.270 3.414 1.00 93.69 78 LEU A N 1
ATOM 628 C CA . LEU A 1 78 ? -13.288 -1.830 4.785 1.00 93.69 78 LEU A CA 1
ATOM 629 C C . LEU A 1 78 ? -13.200 -0.310 4.872 1.00 93.69 78 LEU A C 1
ATOM 631 O O . LEU A 1 78 ? -12.314 0.348 4.319 1.00 93.69 78 LEU A O 1
ATOM 635 N N . THR A 1 79 ? -14.117 0.251 5.645 1.00 94.12 79 THR A N 1
ATOM 636 C CA . THR A 1 79 ? -14.165 1.674 5.940 1.00 94.12 79 THR A CA 1
ATOM 637 C C . THR A 1 79 ? -13.309 2.009 7.156 1.00 94.12 79 THR A C 1
ATOM 639 O O . THR A 1 79 ? -12.927 1.155 7.958 1.00 94.12 79 THR A O 1
ATOM 642 N N . ARG A 1 80 ? -13.056 3.305 7.363 1.00 94.00 80 ARG A N 1
ATOM 643 C CA . ARG A 1 80 ? -12.396 3.798 8.581 1.00 94.00 80 ARG A CA 1
ATOM 644 C C . ARG A 1 80 ? -13.087 3.306 9.860 1.00 94.00 80 ARG A C 1
ATOM 646 O O . ARG A 1 80 ? -12.411 3.057 10.855 1.00 94.00 80 ARG A O 1
ATOM 653 N N . ASP A 1 81 ? -14.407 3.165 9.826 1.00 95.19 81 ASP A N 1
ATOM 654 C CA . ASP A 1 81 ? -15.182 2.701 10.972 1.00 95.19 81 ASP A CA 1
ATOM 655 C C . ASP A 1 81 ? -14.996 1.220 11.237 1.00 95.19 81 ASP A C 1
ATOM 657 O O . ASP A 1 81 ? -14.974 0.816 12.397 1.00 95.19 81 ASP A O 1
ATOM 661 N N . ASP A 1 82 ? -14.838 0.420 10.184 1.00 96.56 82 ASP A N 1
ATOM 662 C CA . ASP A 1 82 ? -14.526 -0.997 10.321 1.00 96.56 82 ASP A CA 1
ATOM 663 C C . ASP A 1 82 ? -13.184 -1.176 11.021 1.00 96.56 82 ASP A C 1
ATOM 665 O O . ASP A 1 82 ? -13.097 -1.951 11.967 1.00 96.56 82 ASP A O 1
ATOM 669 N N . TYR A 1 83 ? -12.166 -0.390 10.656 1.00 96.50 83 TYR A N 1
ATOM 670 C CA . TYR A 1 83 ? -10.875 -0.428 11.347 1.00 96.50 83 TYR A CA 1
ATOM 671 C C . TYR A 1 83 ? -10.940 0.109 12.785 1.00 96.50 83 TYR A C 1
ATOM 673 O O . TYR A 1 83 ? -10.270 -0.432 13.665 1.00 96.50 83 TYR A O 1
ATOM 681 N N . ALA A 1 84 ? -11.758 1.129 13.060 1.00 96.19 84 ALA A N 1
ATOM 682 C CA . ALA A 1 84 ? -11.971 1.609 14.428 1.00 96.19 84 ALA A CA 1
ATOM 683 C C . ALA A 1 84 ? -12.639 0.529 15.300 1.00 96.19 84 ALA A C 1
ATOM 685 O O . ALA A 1 84 ? -12.151 0.220 16.390 1.00 96.19 84 ALA A O 1
ATOM 686 N N . ARG A 1 85 ? -13.685 -0.127 14.774 1.00 96.44 85 ARG A N 1
ATOM 687 C CA . ARG A 1 85 ? -14.330 -1.289 15.407 1.00 96.44 85 ARG A CA 1
ATOM 688 C C . ARG A 1 85 ? -13.364 -2.457 15.577 1.00 96.44 85 ARG A C 1
ATOM 690 O O . ARG A 1 85 ? -13.369 -3.090 16.627 1.00 96.44 85 ARG A O 1
ATOM 697 N N . LEU A 1 86 ? -12.509 -2.712 14.587 1.00 95.00 86 LEU A N 1
ATOM 698 C CA . LEU A 1 86 ? -11.485 -3.755 14.634 1.00 95.00 86 LEU A CA 1
ATOM 699 C C . LEU A 1 86 ? -10.488 -3.530 15.779 1.00 95.00 86 LEU A C 1
ATOM 701 O O . LEU A 1 86 ? -10.085 -4.493 16.426 1.00 95.00 86 LEU A O 1
ATOM 705 N N . MET A 1 87 ? -10.112 -2.272 16.029 1.00 94.88 87 MET A N 1
ATOM 706 C CA . MET A 1 87 ? -9.261 -1.866 17.154 1.00 94.88 87 MET A CA 1
ATOM 707 C C . MET A 1 87 ? -10.023 -1.833 18.494 1.00 94.88 87 MET A C 1
ATOM 709 O O . MET A 1 87 ? -9.398 -1.802 19.551 1.00 94.88 87 MET A O 1
ATOM 713 N N . GLY A 1 88 ? -11.360 -1.856 18.470 1.00 95.06 88 GLY A N 1
ATOM 714 C CA . GLY A 1 88 ? -12.206 -1.796 19.664 1.00 95.06 88 GLY A CA 1
ATOM 715 C C . GLY A 1 88 ? -12.334 -0.392 20.262 1.00 95.06 88 GLY A C 1
ATOM 716 O O . GLY A 1 88 ? -12.512 -0.257 21.470 1.00 95.06 88 GLY A O 1
ATOM 717 N N . VAL A 1 89 ? -12.212 0.658 19.443 1.00 95.19 89 VAL A N 1
ATOM 718 C CA . VAL A 1 89 ? -12.266 2.059 19.892 1.00 95.19 89 VAL A CA 1
ATOM 719 C C . VAL A 1 89 ? -13.199 2.902 19.019 1.00 95.19 89 VAL A C 1
ATOM 721 O O . VAL A 1 89 ? -13.542 2.532 17.897 1.00 95.19 89 VAL A O 1
ATOM 724 N N . ASP A 1 90 ? -13.602 4.069 19.517 1.00 95.69 90 ASP A N 1
ATOM 725 C CA . ASP A 1 90 ? -14.353 5.044 18.727 1.00 95.69 90 ASP A CA 1
ATOM 726 C C . ASP A 1 90 ? -13.477 5.738 17.661 1.00 95.69 90 ASP A C 1
ATOM 728 O O . ASP A 1 90 ? -12.244 5.666 17.668 1.00 95.69 90 ASP A O 1
ATOM 732 N N . ARG A 1 91 ? -14.121 6.465 16.737 1.00 93.81 91 ARG A N 1
ATOM 733 C CA . ARG A 1 91 ? -13.455 7.144 15.610 1.00 93.81 91 ARG A CA 1
ATOM 734 C C . ARG A 1 91 ? -12.391 8.162 16.041 1.00 93.81 91 ARG A C 1
ATOM 736 O O . ARG A 1 91 ? -11.383 8.311 15.342 1.00 93.81 91 ARG A O 1
ATOM 743 N N . SER A 1 92 ? -12.623 8.887 17.136 1.00 93.75 92 SER A N 1
ATOM 744 C CA . SER A 1 92 ? -11.727 9.941 17.626 1.00 93.75 92 SER A CA 1
ATOM 745 C C . SER A 1 92 ? -10.487 9.329 18.270 1.00 93.75 92 SER A C 1
ATOM 747 O O . SER A 1 92 ? -9.347 9.679 17.934 1.00 93.75 92 SER A O 1
ATOM 749 N N . ARG A 1 93 ? -10.698 8.324 19.127 1.00 93.69 93 ARG A N 1
ATOM 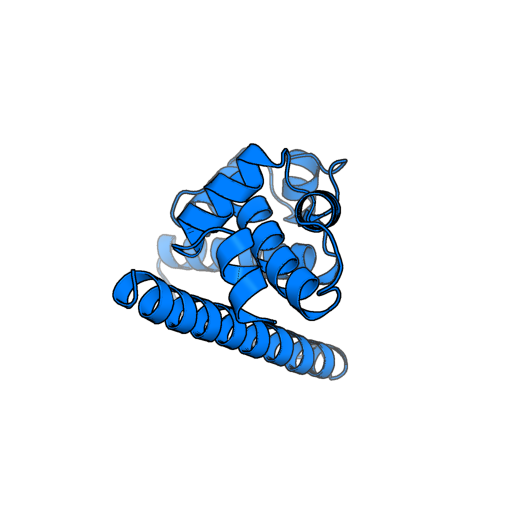750 C CA . ARG A 1 93 ? -9.615 7.564 19.747 1.00 93.69 93 ARG A CA 1
ATOM 751 C C . ARG A 1 93 ? -8.795 6.814 18.699 1.00 93.69 93 ARG A C 1
ATOM 753 O O . ARG A 1 93 ? -7.570 6.887 18.745 1.00 93.69 93 ARG A O 1
ATOM 760 N N . PHE A 1 94 ? -9.438 6.209 17.699 1.00 94.94 94 PHE A N 1
ATOM 761 C CA . PHE A 1 94 ? -8.766 5.568 16.564 1.00 94.94 94 PHE A CA 1
ATOM 762 C C . PHE A 1 94 ? -7.841 6.530 15.812 1.00 94.94 94 PHE A C 1
ATOM 764 O O . PHE A 1 94 ? -6.677 6.220 15.567 1.00 94.94 94 PHE A O 1
ATOM 771 N N . ALA A 1 95 ? -8.341 7.725 15.472 1.00 92.06 95 ALA A N 1
ATOM 772 C CA . ALA A 1 95 ? -7.547 8.753 14.802 1.00 92.06 95 ALA A CA 1
ATOM 773 C C . ALA A 1 95 ? -6.305 9.137 15.612 1.00 92.06 95 ALA A C 1
ATOM 775 O O . ALA A 1 95 ? -5.219 9.286 15.054 1.00 92.06 95 ALA A O 1
ATOM 776 N N . SER A 1 96 ? -6.491 9.288 16.923 1.00 92.06 96 SER A N 1
ATOM 777 C CA . SER A 1 96 ? -5.449 9.707 17.854 1.00 92.06 96 SER A CA 1
ATOM 778 C C . SER A 1 96 ? -4.371 8.637 18.021 1.00 92.06 96 SER A C 1
ATOM 780 O O . SER A 1 96 ? -3.188 8.965 17.992 1.00 92.06 96 SER A O 1
ATOM 782 N N . ILE A 1 97 ? -4.772 7.366 18.146 1.00 92.19 97 ILE A N 1
ATOM 783 C CA . ILE A 1 97 ? -3.849 6.226 18.234 1.00 92.19 97 ILE A CA 1
ATOM 784 C C . ILE A 1 97 ? -3.055 6.096 16.934 1.00 92.19 97 ILE A C 1
ATOM 786 O O . ILE A 1 97 ? -1.832 6.094 16.980 1.00 92.19 97 ILE A O 1
ATOM 790 N N . LEU A 1 98 ? -3.718 6.089 15.771 1.00 91.75 98 LEU A N 1
ATOM 791 C CA . LEU A 1 98 ? -3.022 6.004 14.481 1.00 91.75 98 LEU A CA 1
ATOM 792 C C . LEU A 1 98 ? -2.001 7.123 14.291 1.00 91.75 98 LEU A C 1
ATOM 794 O O . LEU A 1 98 ? -0.878 6.874 13.868 1.00 91.75 98 LEU A O 1
ATOM 798 N N . LYS A 1 99 ? -2.378 8.361 14.616 1.00 90.19 99 LYS A N 1
ATOM 799 C CA . LYS A 1 99 ? -1.478 9.503 14.461 1.00 90.19 99 LYS A CA 1
ATOM 800 C C . LYS A 1 99 ? -0.242 9.370 15.351 1.00 90.19 99 LYS A C 1
ATOM 802 O O . LYS A 1 99 ? 0.854 9.701 14.906 1.00 90.19 99 LYS A O 1
ATOM 807 N N . LEU A 1 100 ? -0.416 8.887 16.581 1.00 88.12 100 LEU A N 1
ATOM 808 C CA . LEU A 1 100 ? 0.685 8.637 17.509 1.00 88.12 100 LEU A CA 1
ATOM 809 C C . LEU A 1 100 ? 1.596 7.509 16.999 1.00 88.12 100 LEU A C 1
ATOM 811 O O . LEU A 1 100 ? 2.812 7.661 16.999 1.00 88.12 100 LEU A O 1
ATOM 815 N N . SER A 1 101 ? 1.009 6.414 16.515 1.00 84.88 101 SER A N 1
ATOM 816 C CA . SER A 1 101 ? 1.742 5.202 16.137 1.00 84.88 101 SER A CA 1
ATOM 817 C C . SER A 1 101 ? 2.337 5.223 14.723 1.00 84.88 101 SER A C 1
ATOM 819 O O . SER A 1 101 ? 3.277 4.488 14.451 1.00 84.88 101 SER A O 1
ATOM 821 N N . THR A 1 102 ? 1.823 6.046 13.804 1.00 79.81 102 THR A N 1
ATOM 822 C CA . THR A 1 102 ? 2.274 6.119 12.395 1.00 79.81 102 THR A CA 1
ATOM 823 C C . THR A 1 102 ? 3.038 7.419 12.101 1.00 79.81 102 THR A C 1
ATOM 825 O O . THR A 1 102 ? 2.847 8.032 11.054 1.00 79.81 102 THR A O 1
ATOM 828 N N . SER A 1 103 ? 3.867 7.902 13.036 1.00 77.44 103 SER A N 1
ATOM 829 C CA . SER A 1 103 ? 4.672 9.133 12.877 1.00 77.44 103 SER A CA 1
ATOM 830 C C . SER A 1 103 ? 3.871 10.341 12.350 1.00 77.44 103 SER A C 1
ATOM 832 O O . SER A 1 103 ? 4.339 11.098 11.503 1.00 77.44 103 SER A O 1
ATOM 834 N N . GLY A 1 104 ? 2.632 10.517 12.820 1.00 71.94 104 GLY A N 1
ATOM 835 C CA . GLY A 1 104 ? 1.736 11.593 12.380 1.00 71.94 104 GLY A CA 1
ATOM 836 C C . GLY A 1 104 ? 0.827 11.256 11.189 1.00 71.94 104 GLY A C 1
ATOM 837 O O . GLY A 1 104 ? 0.029 12.104 10.783 1.00 71.94 104 GLY A O 1
ATOM 838 N N . GLY A 1 105 ? 0.917 10.043 10.641 1.00 81.88 105 GLY A N 1
ATOM 839 C CA . GLY A 1 105 ? 0.118 9.557 9.520 1.00 81.88 105 GLY A CA 1
ATOM 840 C C . GLY A 1 105 ? -1.358 9.303 9.846 1.00 81.88 105 GLY A C 1
ATOM 841 O O . GLY A 1 105 ? -1.805 9.330 10.991 1.00 81.88 105 GLY A O 1
ATOM 842 N N . ASN A 1 106 ? -2.140 9.048 8.797 1.00 90.12 106 ASN A N 1
ATOM 843 C CA . ASN A 1 106 ? -3.538 8.626 8.895 1.00 90.12 106 ASN A CA 1
ATOM 844 C C . ASN A 1 106 ? -3.705 7.185 8.383 1.00 90.12 106 ASN A C 1
ATOM 846 O O . ASN A 1 106 ? -2.759 6.590 7.872 1.00 90.12 106 ASN A O 1
ATOM 850 N N . LEU A 1 107 ? -4.924 6.643 8.481 1.00 92.81 107 LEU A N 1
ATOM 851 C CA . LEU A 1 107 ? -5.234 5.278 8.042 1.00 92.81 107 LEU A CA 1
ATOM 852 C C . LEU A 1 107 ? -4.776 5.004 6.602 1.00 92.81 107 LEU A C 1
ATOM 854 O O . LEU A 1 107 ? -4.178 3.970 6.345 1.00 92.81 107 LEU A O 1
ATOM 858 N N . SER A 1 108 ? -5.002 5.928 5.667 1.00 92.25 108 SER A N 1
ATOM 859 C CA . SER A 1 108 ? -4.605 5.735 4.269 1.00 92.25 108 SER A CA 1
ATOM 860 C C . SER A 1 108 ? -3.090 5.646 4.101 1.00 92.25 108 SER A C 1
ATOM 862 O O . SER A 1 108 ? -2.626 4.872 3.272 1.00 92.25 108 SER A O 1
ATOM 864 N N . VAL A 1 109 ? -2.318 6.420 4.872 1.00 92.12 109 VAL A N 1
ATOM 865 C CA . VAL A 1 109 ? -0.846 6.328 4.881 1.00 92.12 109 VAL A CA 1
ATOM 866 C C . VAL A 1 109 ? -0.425 4.950 5.383 1.00 92.12 109 VAL A C 1
ATOM 868 O O . VAL A 1 109 ? 0.248 4.228 4.656 1.00 92.12 109 VAL A O 1
ATOM 871 N N . TYR A 1 110 ? -0.939 4.550 6.548 1.00 94.38 110 TYR A N 1
ATOM 872 C CA . TYR A 1 110 ? -0.674 3.244 7.149 1.00 94.38 110 TYR A CA 1
ATOM 873 C C . TYR A 1 110 ? -0.992 2.074 6.200 1.00 94.38 110 TYR A C 1
ATOM 875 O O . TYR A 1 110 ? -0.145 1.217 5.960 1.00 94.38 110 TYR A O 1
ATOM 883 N N . LEU A 1 111 ? -2.186 2.052 5.597 1.00 95.19 111 LEU A N 1
ATOM 884 C CA . LEU A 1 111 ? -2.571 0.983 4.671 1.00 95.19 111 LEU A CA 1
ATOM 885 C C . LEU A 1 111 ? -1.695 0.985 3.417 1.00 95.19 111 LEU A C 1
ATOM 887 O O . LEU A 1 111 ? -1.267 -0.074 2.970 1.00 95.19 111 LEU A O 1
ATOM 891 N N . ASN A 1 112 ? -1.406 2.158 2.847 1.00 94.75 112 ASN A N 1
ATOM 892 C CA . ASN A 1 112 ? -0.556 2.244 1.663 1.00 94.75 112 ASN A CA 1
ATOM 893 C C . ASN A 1 112 ? 0.877 1.787 1.945 1.00 94.75 112 ASN A C 1
ATOM 895 O O . ASN A 1 112 ? 1.485 1.179 1.068 1.00 94.75 112 ASN A O 1
ATOM 899 N N . ASP A 1 113 ? 1.398 2.006 3.151 1.00 93.38 113 ASP A N 1
ATOM 900 C CA . ASP A 1 113 ? 2.708 1.490 3.538 1.00 93.38 113 ASP A CA 1
ATOM 901 C C . ASP A 1 113 ? 2.756 -0.040 3.515 1.00 93.38 113 ASP A C 1
ATOM 903 O O . ASP A 1 113 ? 3.687 -0.601 2.929 1.00 93.38 113 ASP A O 1
ATOM 907 N N . LEU A 1 114 ? 1.727 -0.701 4.057 1.00 94.81 114 LEU A N 1
ATOM 908 C CA . LEU A 1 114 ? 1.591 -2.161 4.011 1.00 94.81 114 LEU A CA 1
ATOM 909 C C . LEU A 1 114 ? 1.404 -2.682 2.582 1.00 94.81 114 LEU A C 1
ATOM 911 O O . LEU A 1 114 ? 1.989 -3.693 2.197 1.00 94.81 114 LEU A O 1
ATOM 915 N N . ARG A 1 115 ? 0.617 -1.973 1.771 1.00 96.69 115 ARG A N 1
ATOM 916 C CA . ARG A 1 115 ? 0.388 -2.292 0.354 1.00 96.69 115 ARG A CA 1
ATOM 917 C C . ARG A 1 115 ? 1.670 -2.199 -0.473 1.00 96.69 115 ARG A C 1
ATOM 919 O O . ARG A 1 115 ? 1.931 -3.059 -1.310 1.00 96.69 115 ARG A O 1
ATOM 926 N N . LEU A 1 116 ? 2.497 -1.181 -0.228 1.00 95.81 116 LEU A N 1
ATOM 927 C CA . LEU A 1 116 ? 3.809 -1.054 -0.864 1.00 95.81 116 LEU A CA 1
ATOM 928 C C . LEU A 1 116 ? 4.733 -2.210 -0.478 1.00 95.81 116 LEU A C 1
ATOM 930 O O . LEU A 1 116 ? 5.374 -2.783 -1.355 1.00 95.81 116 LEU A O 1
ATOM 934 N N . GLU A 1 117 ? 4.767 -2.589 0.798 1.00 93.38 117 GLU A N 1
ATOM 935 C CA . GLU A 1 117 ? 5.551 -3.742 1.259 1.00 93.38 117 GLU A CA 1
ATOM 936 C C . GLU A 1 117 ? 5.074 -5.041 0.608 1.00 93.38 117 GLU A C 1
ATOM 938 O O . GLU A 1 117 ? 5.879 -5.824 0.116 1.00 93.38 117 GLU A O 1
ATOM 943 N N . TYR A 1 118 ? 3.761 -5.242 0.511 1.00 95.56 118 TYR A N 1
ATOM 944 C CA . TYR A 1 118 ? 3.201 -6.391 -0.193 1.00 95.56 118 TYR A CA 1
ATOM 945 C C . TYR A 1 118 ? 3.610 -6.432 -1.674 1.00 95.56 118 TYR A C 1
ATOM 947 O O . TYR A 1 118 ? 3.957 -7.494 -2.193 1.00 95.56 118 TYR A O 1
ATOM 955 N N . SER A 1 119 ? 3.659 -5.273 -2.340 1.00 96.62 119 SER A N 1
ATOM 956 C CA . SER A 1 119 ? 4.079 -5.179 -3.744 1.00 96.62 119 SER A CA 1
ATOM 957 C C . SER A 1 119 ? 5.518 -5.653 -3.982 1.00 96.62 119 SER A C 1
ATOM 959 O O . SER A 1 119 ? 5.812 -6.213 -5.038 1.00 96.62 119 SER A O 1
ATOM 961 N N . VAL A 1 120 ? 6.410 -5.485 -2.996 1.00 95.06 120 VAL A N 1
ATOM 962 C CA . VAL A 1 120 ? 7.795 -5.985 -3.052 1.00 95.06 120 VAL A CA 1
ATOM 963 C C . VAL A 1 120 ? 7.810 -7.510 -3.125 1.00 95.06 120 VAL A C 1
ATOM 965 O O . VAL A 1 120 ? 8.498 -8.072 -3.979 1.00 95.06 120 VAL A O 1
ATOM 968 N N . GLY A 1 121 ? 6.998 -8.175 -2.300 1.00 92.94 121 GLY A N 1
ATOM 969 C CA . GLY A 1 121 ? 6.832 -9.627 -2.345 1.00 92.94 121 GLY A CA 1
ATOM 970 C C . GLY A 1 121 ? 6.280 -10.109 -3.691 1.00 92.94 121 GLY A C 1
ATOM 971 O O . GLY A 1 121 ? 6.783 -11.081 -4.253 1.00 92.94 121 GLY A O 1
ATOM 972 N N . LEU A 1 122 ? 5.309 -9.393 -4.272 1.00 95.25 122 LEU A N 1
ATOM 973 C CA . LEU A 1 122 ? 4.782 -9.726 -5.602 1.00 95.25 122 LEU A CA 1
ATOM 974 C C . LEU A 1 122 ? 5.843 -9.619 -6.702 1.00 95.25 122 LEU A C 1
ATOM 976 O O . LEU A 1 122 ? 5.872 -10.471 -7.584 1.00 95.25 122 LEU A O 1
ATOM 980 N N . PHE A 1 123 ? 6.739 -8.628 -6.648 1.00 93.94 123 PHE A N 1
ATOM 981 C CA . PHE A 1 123 ? 7.837 -8.530 -7.616 1.00 93.94 123 PHE A CA 1
ATOM 982 C C . PHE A 1 123 ? 8.794 -9.730 -7.565 1.00 93.94 123 PHE A C 1
ATOM 984 O O . PHE A 1 123 ? 9.348 -10.089 -8.602 1.00 93.94 123 PHE A O 1
ATOM 991 N N . ARG A 1 124 ? 8.987 -10.348 -6.390 1.00 89.50 124 ARG A N 1
ATOM 992 C CA . ARG A 1 124 ? 9.806 -11.564 -6.229 1.00 89.50 124 ARG A CA 1
ATOM 993 C C . ARG A 1 124 ? 9.068 -12.809 -6.716 1.00 89.50 124 ARG A C 1
ATOM 995 O O . ARG A 1 124 ? 9.639 -13.620 -7.435 1.00 89.50 124 ARG A O 1
ATOM 1002 N N . ASN A 1 125 ? 7.803 -12.946 -6.327 1.00 91.62 125 ASN A N 1
ATOM 1003 C CA . ASN A 1 125 ? 7.011 -14.151 -6.580 1.00 91.62 125 ASN A CA 1
ATOM 1004 C C . ASN A 1 125 ? 6.475 -14.228 -8.018 1.00 91.62 125 ASN A C 1
ATOM 1006 O O . ASN A 1 125 ? 6.195 -15.317 -8.513 1.00 91.62 125 ASN A O 1
ATOM 1010 N N . HIS A 1 126 ? 6.331 -13.078 -8.681 1.00 93.75 126 HIS A N 1
ATOM 1011 C CA . HIS A 1 126 ? 5.783 -12.954 -10.031 1.00 93.75 126 HIS A CA 1
ATOM 1012 C C . HIS A 1 126 ? 6.633 -11.994 -10.888 1.00 93.75 126 HIS A C 1
ATOM 1014 O O . HIS A 1 126 ? 6.187 -10.889 -11.222 1.00 93.75 126 HIS A O 1
ATOM 1020 N N . PRO A 1 127 ? 7.875 -12.376 -11.244 1.00 90.56 127 PRO A N 1
ATOM 1021 C CA . PRO A 1 127 ? 8.802 -11.505 -11.977 1.00 90.56 127 PRO A CA 1
ATOM 1022 C C . PRO A 1 127 ? 8.309 -11.134 -13.389 1.00 90.56 127 PRO A C 1
ATOM 1024 O O . PRO A 1 127 ? 8.719 -10.117 -13.955 1.00 90.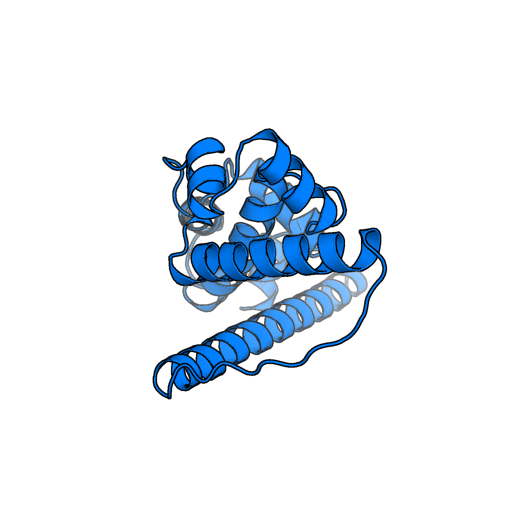56 127 PRO A O 1
ATOM 1027 N N . ASP A 1 128 ? 7.409 -11.938 -13.950 1.00 92.62 128 ASP A N 1
ATOM 1028 C CA . ASP A 1 128 ? 6.776 -11.776 -15.257 1.00 92.62 128 ASP A CA 1
ATOM 1029 C C . ASP A 1 128 ? 5.589 -10.797 -15.245 1.00 92.62 128 ASP A C 1
ATOM 1031 O O . ASP A 1 128 ? 5.178 -10.303 -16.299 1.00 92.62 128 ASP A O 1
ATOM 1035 N N . TRP A 1 129 ? 5.039 -10.468 -14.071 1.00 95.56 129 TRP A N 1
ATOM 1036 C CA . TRP A 1 129 ? 3.856 -9.618 -14.006 1.00 95.56 129 TRP A CA 1
ATOM 1037 C C . TRP A 1 129 ? 4.144 -8.174 -14.442 1.00 95.56 129 TRP A C 1
ATOM 1039 O O . TRP A 1 129 ? 5.166 -7.570 -14.083 1.00 95.56 129 TRP A O 1
ATOM 1049 N N . PRO A 1 130 ? 3.212 -7.551 -15.190 1.00 95.88 130 PRO A N 1
ATOM 1050 C CA . PRO A 1 130 ? 3.311 -6.135 -15.484 1.00 95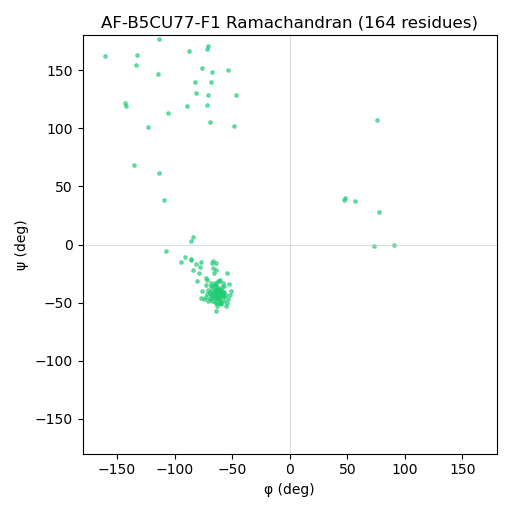.88 130 PRO A CA 1
ATOM 1051 C C . PRO A 1 130 ? 3.112 -5.322 -14.200 1.00 95.88 130 PRO A C 1
ATOM 1053 O O . PRO A 1 130 ? 2.339 -5.684 -13.314 1.00 95.88 130 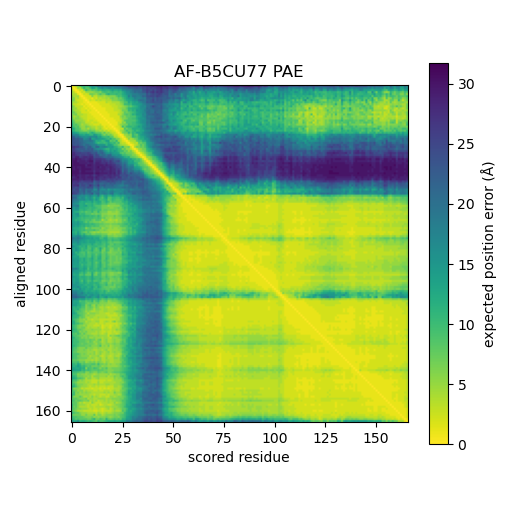PRO A O 1
ATOM 1056 N N . ILE A 1 131 ? 3.767 -4.161 -14.126 1.00 96.00 131 ILE A N 1
ATOM 1057 C CA . ILE A 1 131 ? 3.718 -3.276 -12.948 1.00 96.00 131 ILE A CA 1
ATOM 1058 C C . ILE A 1 131 ? 2.281 -2.853 -12.610 1.00 96.00 131 ILE A C 1
ATOM 1060 O O . ILE A 1 131 ? 1.947 -2.697 -11.440 1.00 96.00 131 ILE A O 1
ATOM 1064 N N . SER A 1 132 ? 1.421 -2.700 -13.620 1.00 96.50 132 SER A N 1
ATOM 1065 C CA . SER A 1 132 ? -0.006 -2.422 -13.433 1.00 96.50 132 SER A CA 1
ATOM 1066 C C . SER A 1 132 ? -0.727 -3.525 -12.661 1.00 96.50 132 SER A C 1
ATOM 1068 O O . SER A 1 132 ? -1.526 -3.212 -11.783 1.00 96.50 132 SER A O 1
ATOM 1070 N N . LYS A 1 133 ? -0.415 -4.797 -12.938 1.00 97.25 133 LYS A N 1
ATOM 1071 C CA . LYS A 1 133 ? -0.984 -5.939 -12.216 1.00 97.25 133 LYS A CA 1
ATOM 1072 C C . LYS A 1 133 ? -0.472 -5.983 -10.781 1.00 97.25 133 LYS A C 1
ATOM 1074 O O . LYS A 1 133 ? -1.279 -6.072 -9.869 1.00 97.25 133 LYS A O 1
ATOM 1079 N N . VAL A 1 134 ? 0.834 -5.804 -10.567 1.00 97.25 134 VAL A N 1
ATOM 1080 C CA . VAL A 1 134 ? 1.409 -5.713 -9.210 1.00 97.25 134 VAL A CA 1
ATOM 1081 C C . VAL A 1 134 ? 0.733 -4.605 -8.390 1.00 97.25 134 VAL A C 1
ATOM 1083 O O . VAL A 1 134 ? 0.375 -4.830 -7.237 1.00 97.25 134 VAL A O 1
ATOM 1086 N N . ALA A 1 135 ? 0.504 -3.428 -8.982 1.00 96.38 135 ALA A N 1
ATOM 1087 C CA . ALA A 1 135 ? -0.177 -2.323 -8.307 1.00 96.38 135 ALA A CA 1
ATOM 1088 C C . ALA A 1 135 ? -1.637 -2.655 -7.948 1.00 96.38 135 ALA A C 1
ATOM 1090 O O . ALA A 1 135 ? -2.073 -2.343 -6.840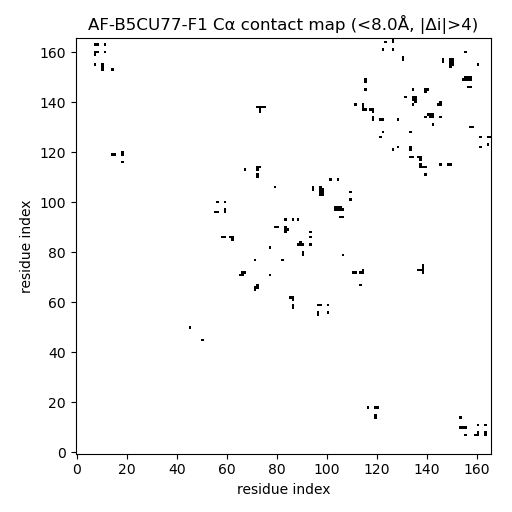 1.00 96.38 135 ALA A O 1
ATOM 1091 N N . ALA A 1 136 ? -2.370 -3.295 -8.865 1.00 96.31 136 ALA A N 1
ATOM 1092 C CA . ALA A 1 136 ? -3.760 -3.695 -8.655 1.00 96.31 136 ALA A CA 1
ATOM 1093 C C . ALA A 1 136 ? -3.892 -4.748 -7.542 1.00 96.31 136 ALA A C 1
ATOM 1095 O O . ALA A 1 136 ? -4.657 -4.550 -6.602 1.00 96.31 136 ALA A O 1
ATOM 1096 N N . GLU A 1 137 ? -3.081 -5.807 -7.598 1.00 96.62 137 GLU A N 1
ATOM 1097 C CA . GLU A 1 137 ? -3.049 -6.894 -6.605 1.00 96.62 137 GLU A CA 1
ATOM 1098 C C . GLU A 1 137 ? -2.569 -6.420 -5.227 1.00 96.62 137 GLU A C 1
ATOM 1100 O O . GLU A 1 137 ? -2.912 -6.994 -4.199 1.00 96.62 137 GLU A O 1
ATOM 1105 N N . SER A 1 138 ? -1.796 -5.333 -5.192 1.00 96.56 138 SER A N 1
ATOM 1106 C CA . SER A 1 138 ? -1.383 -4.675 -3.949 1.00 96.56 138 SER A CA 1
ATOM 1107 C C . SER A 1 138 ? -2.414 -3.687 -3.414 1.00 96.56 138 SER A C 1
ATOM 1109 O O . SER A 1 138 ? -2.122 -2.973 -2.463 1.00 96.56 138 SER A O 1
ATOM 1111 N N . ALA A 1 139 ? -3.601 -3.602 -4.010 1.00 95.81 139 ALA A N 1
ATOM 1112 C CA . ALA A 1 139 ? -4.648 -2.673 -3.6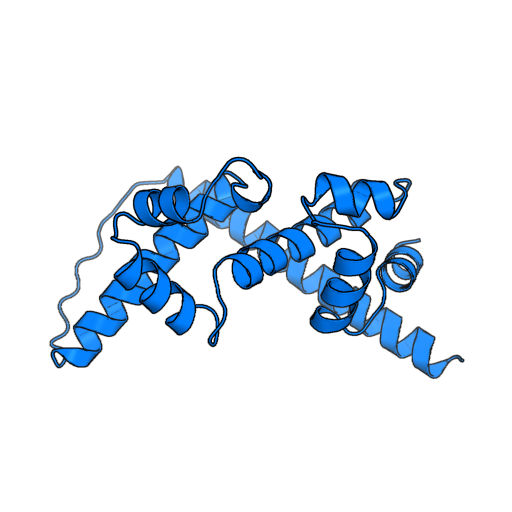09 1.00 95.81 139 ALA A CA 1
ATOM 1113 C C . ALA A 1 139 ? -4.219 -1.184 -3.611 1.00 95.81 139 ALA A C 1
ATOM 1115 O O . ALA A 1 139 ? -4.653 -0.395 -2.763 1.00 95.81 139 ALA A O 1
ATOM 1116 N N . LEU A 1 140 ? -3.391 -0.757 -4.576 1.00 93.44 140 LEU A N 1
ATOM 1117 C CA . LEU A 1 140 ? -3.092 0.669 -4.744 1.00 93.44 140 LEU A CA 1
ATOM 1118 C C . LEU A 1 140 ? -4.185 1.388 -5.557 1.00 93.44 140 LEU A C 1
ATOM 1120 O O . LEU A 1 140 ? -4.594 0.883 -6.601 1.00 93.44 140 LEU A O 1
ATOM 1124 N N . PRO A 1 141 ? -4.573 2.625 -5.176 1.00 88.25 141 PRO A N 1
ATOM 1125 C CA . PRO A 1 141 ? -5.694 3.337 -5.804 1.00 88.25 141 PRO A CA 1
ATOM 1126 C C . PRO A 1 141 ? -5.526 3.613 -7.302 1.00 88.25 141 PRO A C 1
ATOM 1128 O O . PRO A 1 141 ? -6.501 3.750 -8.033 1.00 88.25 141 PRO A O 1
ATOM 1131 N N . SER A 1 142 ? -4.286 3.787 -7.756 1.00 94.56 142 SER A N 1
ATOM 1132 C CA . SER A 1 142 ? -3.967 3.978 -9.167 1.00 94.56 142 SER A CA 1
ATOM 1133 C C . SER A 1 142 ? -2.499 3.667 -9.429 1.00 94.56 142 SER A C 1
ATOM 1135 O O . SER A 1 142 ? -1.665 3.700 -8.516 1.00 94.56 142 SER A O 1
ATOM 1137 N N . LEU A 1 143 ? -2.159 3.447 -10.701 1.00 95.81 143 LEU A N 1
ATOM 1138 C CA . LEU A 1 143 ? -0.774 3.251 -11.116 1.00 95.81 143 LEU A CA 1
ATOM 1139 C C . LEU A 1 143 ? 0.088 4.488 -10.816 1.00 95.81 143 LEU A C 1
ATOM 1141 O O . LEU A 1 143 ? 1.188 4.356 -10.287 1.00 95.81 143 LEU A O 1
ATOM 1145 N N . SER A 1 144 ? -0.422 5.693 -11.080 1.00 96.19 144 SER A N 1
ATOM 1146 C CA . SER A 1 144 ? 0.283 6.947 -10.779 1.00 96.19 144 SER A CA 1
ATOM 1147 C C . SER A 1 144 ? 0.565 7.095 -9.282 1.00 96.19 144 SER A C 1
ATOM 1149 O O . SER A 1 144 ? 1.678 7.451 -8.890 1.00 96.19 144 SER A O 1
ATOM 1151 N N . THR A 1 145 ? -0.416 6.756 -8.438 1.00 95.19 145 THR A N 1
ATOM 1152 C CA . THR A 1 145 ? -0.256 6.737 -6.978 1.00 95.19 145 THR A CA 1
ATOM 1153 C C . THR A 1 145 ? 0.803 5.724 -6.560 1.00 95.19 145 THR A C 1
ATOM 1155 O O . THR A 1 145 ? 1.665 6.060 -5.752 1.00 95.19 145 THR A O 1
ATOM 1158 N N . PHE A 1 146 ? 0.792 4.522 -7.140 1.00 97.25 146 PHE A N 1
ATOM 1159 C CA . PHE A 1 146 ? 1.792 3.498 -6.851 1.00 97.25 146 PHE A CA 1
ATOM 1160 C C . PHE A 1 146 ? 3.213 3.969 -7.176 1.00 97.25 146 PHE A C 1
ATOM 1162 O O . PHE A 1 146 ? 4.085 3.909 -6.316 1.00 97.25 146 PHE A O 1
ATOM 1169 N N . TYR A 1 147 ? 3.448 4.502 -8.379 1.00 97.38 147 TYR A N 1
ATOM 1170 C CA . TYR A 1 147 ? 4.772 4.995 -8.770 1.00 97.38 147 TYR A CA 1
ATOM 1171 C C . TYR A 1 147 ? 5.291 6.087 -7.841 1.00 97.38 147 TYR A C 1
ATOM 1173 O O . TYR A 1 147 ? 6.468 6.061 -7.474 1.00 97.38 147 TYR A O 1
ATOM 1181 N N . ARG A 1 148 ? 4.425 7.040 -7.476 1.00 97.25 148 ARG A N 1
ATOM 1182 C CA . ARG A 1 148 ? 4.781 8.127 -6.565 1.00 97.25 148 ARG A CA 1
ATOM 1183 C C . ARG A 1 148 ? 5.129 7.579 -5.183 1.00 97.25 148 ARG A C 1
ATOM 1185 O O . ARG A 1 148 ? 6.251 7.765 -4.738 1.00 97.25 148 ARG A O 1
ATOM 1192 N N . LEU A 1 149 ? 4.213 6.839 -4.556 1.00 95.88 149 LEU A N 1
ATOM 1193 C CA . LEU A 1 149 ? 4.399 6.330 -3.195 1.00 95.88 149 LEU A CA 1
ATOM 1194 C C . LEU A 1 149 ? 5.584 5.359 -3.086 1.00 95.88 149 LEU A C 1
ATOM 1196 O O . LEU A 1 149 ? 6.361 5.448 -2.141 1.00 95.88 149 LEU A O 1
ATOM 1200 N N . PHE A 1 150 ? 5.773 4.476 -4.069 1.00 96.75 150 PHE A N 1
ATOM 1201 C CA . PHE A 1 150 ? 6.907 3.552 -4.089 1.00 96.75 150 PHE A CA 1
ATOM 1202 C C . PHE A 1 150 ? 8.235 4.312 -4.186 1.00 96.75 150 PHE A C 1
ATOM 1204 O O . PHE A 1 150 ? 9.179 4.012 -3.459 1.00 96.75 150 PHE A O 1
ATOM 1211 N N . LYS A 1 151 ? 8.314 5.331 -5.051 1.00 95.44 151 LYS A N 1
ATOM 1212 C CA . LYS A 1 151 ? 9.515 6.164 -5.173 1.00 95.44 151 LYS A CA 1
ATOM 1213 C C . LYS A 1 151 ? 9.761 7.003 -3.920 1.00 95.44 151 LYS A C 1
ATOM 1215 O O . LYS A 1 151 ? 10.917 7.132 -3.531 1.00 95.44 151 LYS A O 1
ATOM 1220 N N . ASP A 1 152 ? 8.713 7.540 -3.305 1.00 94.06 152 ASP A N 1
ATOM 1221 C CA . ASP A 1 152 ? 8.812 8.327 -2.073 1.00 94.06 152 ASP A CA 1
ATOM 1222 C C . ASP A 1 152 ? 9.343 7.457 -0.917 1.00 94.06 152 ASP A C 1
ATOM 1224 O O . ASP A 1 152 ? 10.265 7.872 -0.218 1.00 94.06 152 ASP A O 1
ATOM 1228 N N . LYS A 1 153 ? 8.833 6.223 -0.766 1.00 92.38 153 LYS A N 1
ATOM 1229 C CA . LYS A 1 153 ? 9.248 5.283 0.292 1.00 92.38 153 LYS A CA 1
ATOM 1230 C C . LYS A 1 153 ? 10.638 4.687 0.056 1.00 92.38 153 LYS A C 1
ATOM 1232 O O . LYS A 1 153 ? 11.447 4.621 0.975 1.00 92.38 153 LYS A O 1
ATOM 1237 N N . TYR A 1 154 ? 10.926 4.244 -1.167 1.00 92.38 154 TYR A N 1
ATOM 1238 C CA . TYR A 1 154 ? 12.111 3.428 -1.466 1.00 92.38 154 TYR A CA 1
ATOM 1239 C C . TYR A 1 154 ? 13.220 4.166 -2.230 1.00 92.38 154 TYR A C 1
ATOM 1241 O O . TYR A 1 154 ? 14.291 3.612 -2.484 1.00 92.38 154 TYR A O 1
ATOM 1249 N N . GLY A 1 155 ? 12.982 5.408 -2.652 1.00 92.06 155 GLY A N 1
ATOM 1250 C CA . GLY A 1 155 ? 13.948 6.234 -3.381 1.00 92.06 155 GLY A CA 1
ATOM 1251 C C . GLY A 1 155 ? 14.185 5.830 -4.842 1.00 92.06 155 GLY A C 1
ATOM 1252 O O . GLY A 1 155 ? 14.945 6.501 -5.546 1.00 92.06 155 GLY A O 1
ATOM 1253 N N . ILE A 1 156 ? 13.540 4.763 -5.327 1.00 92.94 156 ILE A N 1
ATOM 1254 C CA . ILE A 1 156 ? 13.657 4.243 -6.698 1.00 92.94 156 ILE A CA 1
ATOM 1255 C C . ILE A 1 156 ? 12.280 3.936 -7.286 1.00 92.94 156 ILE A C 1
ATOM 1257 O O . ILE A 1 156 ? 11.332 3.672 -6.560 1.00 92.94 156 ILE A O 1
ATOM 1261 N N . SER A 1 157 ? 12.143 3.970 -8.615 1.00 94.81 157 SER A N 1
ATOM 1262 C CA . SER A 1 157 ? 10.865 3.632 -9.257 1.00 94.81 157 SER A CA 1
ATOM 1263 C C . SER A 1 157 ? 10.617 2.115 -9.275 1.00 94.81 157 SER A C 1
ATOM 1265 O O . SER A 1 157 ? 11.585 1.361 -9.412 1.00 94.81 157 SER A O 1
ATOM 1267 N N . PRO A 1 158 ? 9.348 1.656 -9.273 1.00 95.62 158 PRO A N 1
ATOM 1268 C CA . PRO A 1 158 ? 9.006 0.235 -9.416 1.00 95.62 158 PRO A CA 1
ATOM 1269 C C . PRO A 1 158 ? 9.678 -0.435 -10.624 1.00 95.62 158 PRO A C 1
ATOM 1271 O O . PRO A 1 158 ? 10.198 -1.540 -10.538 1.00 95.62 158 PRO A O 1
ATOM 1274 N N . ASN A 1 159 ? 9.751 0.275 -11.755 1.00 93.94 159 ASN A N 1
ATOM 1275 C CA . ASN A 1 159 ? 10.450 -0.185 -12.959 1.00 93.94 159 ASN A CA 1
ATOM 1276 C C . ASN A 1 159 ? 11.949 -0.415 -12.732 1.00 93.94 159 ASN A C 1
ATOM 1278 O O . ASN A 1 159 ? 12.514 -1.367 -13.265 1.00 93.94 159 ASN A O 1
ATOM 1282 N N . SER A 1 160 ? 12.602 0.479 -11.984 1.00 92.31 160 SER A N 1
ATOM 1283 C CA . SER A 1 160 ? 14.026 0.340 -11.671 1.00 92.31 160 SER A CA 1
ATOM 1284 C C . SER A 1 160 ? 14.258 -0.824 -10.718 1.00 92.31 160 SER A C 1
ATOM 1286 O O . SER A 1 160 ? 15.199 -1.575 -10.931 1.00 92.31 160 SER A O 1
ATOM 1288 N N . PHE A 1 161 ? 13.381 -0.986 -9.725 1.00 93.25 161 PHE A N 1
ATOM 1289 C CA . PHE A 1 161 ? 13.416 -2.103 -8.786 1.00 93.25 161 PHE A CA 1
ATOM 1290 C C . PHE A 1 161 ? 13.201 -3.452 -9.488 1.00 93.25 161 PHE A C 1
ATOM 1292 O O . PHE A 1 161 ? 13.987 -4.372 -9.318 1.00 93.25 161 PHE A O 1
ATOM 1299 N N . ARG A 1 162 ? 12.214 -3.569 -10.384 1.00 91.44 162 ARG A N 1
ATOM 1300 C CA . ARG A 1 162 ? 12.019 -4.804 -11.164 1.00 91.44 162 ARG A CA 1
ATOM 1301 C C . ARG A 1 162 ? 13.264 -5.172 -11.979 1.00 91.44 162 ARG A C 1
ATOM 1303 O O . ARG A 1 162 ? 13.660 -6.326 -12.006 1.00 91.44 162 ARG A O 1
ATOM 1310 N N . LYS A 1 163 ? 13.920 -4.186 -12.600 1.00 90.31 163 LYS A N 1
ATOM 1311 C CA . LYS A 1 163 ? 15.159 -4.396 -13.373 1.00 90.31 163 LYS A CA 1
ATOM 1312 C C . LYS A 1 163 ? 16.361 -4.831 -12.533 1.00 90.31 163 LYS A C 1
ATOM 1314 O O . LYS A 1 163 ? 17.369 -5.186 -13.120 1.00 90.31 163 LYS A O 1
ATOM 1319 N N . THR A 1 164 ? 16.307 -4.722 -11.206 1.00 88.44 164 THR A N 1
ATOM 1320 C CA . THR A 1 164 ? 17.373 -5.236 -10.333 1.00 88.44 164 THR A CA 1
ATOM 1321 C C . THR A 1 164 ? 17.130 -6.675 -9.889 1.00 88.44 164 THR A C 1
ATOM 1323 O O . THR A 1 164 ? 18.030 -7.258 -9.298 1.00 88.44 164 THR A O 1
ATOM 1326 N N . LEU A 1 165 ? 15.936 -7.226 -10.137 1.00 81.75 165 LEU A N 1
ATOM 1327 C CA . LEU A 1 165 ? 15.580 -8.613 -9.811 1.00 81.75 165 LEU A CA 1
ATOM 1328 C C . LEU A 1 165 ? 15.790 -9.582 -10.985 1.00 81.75 165 LEU A C 1
ATOM 1330 O O . LEU A 1 165 ? 15.766 -10.790 -10.776 1.00 81.75 165 LEU A O 1
ATOM 1334 N N . VAL A 1 166 ? 15.954 -9.041 -12.196 1.00 68.56 166 VAL A N 1
ATOM 1335 C CA . VAL A 1 166 ? 16.233 -9.763 -13.448 1.00 68.56 166 VAL A CA 1
ATOM 1336 C C . VAL A 1 166 ? 17.703 -9.588 -13.789 1.00 68.56 166 VAL A C 1
ATOM 1338 O O . VAL A 1 166 ? 18.337 -10.587 -14.180 1.00 68.56 166 VAL A O 1
#

Mean predicted aligned error: 9.35 Å